Protein AF-A0A4R2LV38-F1 (afdb_monomer)

Solvent-accessible surface area (backbone atoms only — not comparable to full-atom values): 6587 Å² total; per-residue (Å²): 131,89,74,60,58,74,56,52,52,54,50,52,53,52,48,53,52,50,53,55,49,50,52,51,20,54,51,33,30,62,75,59,69,58,49,75,64,54,51,51,48,42,49,43,38,59,76,67,51,49,64,65,59,51,33,67,36,93,92,36,99,39,55,51,72,54,50,53,53,49,52,54,52,49,44,59,65,78,34,59,83,83,60,50,70,85,66,45,68,64,55,50,25,50,48,36,44,76,54,34,59,45,54,84,93,68,76,68,79,82,84,133

Structure (mmCIF, N/CA/C/O backbone):
data_AF-A0A4R2LV38-F1
#
_entry.id   AF-A0A4R2LV38-F1
#
loop_
_atom_site.group_PDB
_atom_site.id
_atom_site.type_symbol
_atom_site.label_atom_id
_atom_site.label_alt_id
_atom_site.label_comp_id
_atom_site.label_asym_id
_atom_site.label_entity_id
_atom_site.label_seq_id
_atom_site.pdbx_PDB_ins_code
_atom_site.Cartn_x
_atom_site.Cartn_y
_atom_site.Cartn_z
_atom_site.occupancy
_atom_site.B_iso_or_equiv
_atom_site.auth_seq_id
_atom_site.auth_comp_id
_atom_site.auth_asym_id
_atom_site.auth_atom_id
_atom_site.pdbx_PDB_model_num
ATOM 1 N N . MET A 1 1 ? -35.881 4.966 -28.195 1.00 53.56 1 MET A N 1
ATOM 2 C CA . MET A 1 1 ? -34.753 4.240 -27.570 1.00 53.56 1 MET A CA 1
ATOM 3 C C . MET A 1 1 ? -35.272 3.578 -26.309 1.00 53.56 1 MET A C 1
ATOM 5 O O . MET A 1 1 ? -35.687 4.289 -25.405 1.00 53.56 1 MET A O 1
ATOM 9 N N . VAL A 1 2 ? -35.344 2.247 -26.270 1.00 55.69 2 VAL A N 1
ATOM 10 C CA . VAL A 1 2 ? -35.791 1.527 -25.068 1.00 55.69 2 VAL A CA 1
ATOM 11 C C . VAL A 1 2 ? -34.587 1.447 -24.136 1.00 55.69 2 VAL A C 1
ATOM 13 O O . VAL A 1 2 ? -33.698 0.621 -24.321 1.00 55.69 2 VAL A O 1
ATOM 16 N N . PHE A 1 3 ? -34.484 2.401 -23.215 1.00 60.78 3 PHE A N 1
ATOM 17 C CA . PHE A 1 3 ? -33.404 2.428 -22.237 1.00 60.78 3 PHE A CA 1
ATOM 18 C C . PHE A 1 3 ? -33.632 1.266 -21.269 1.00 60.78 3 PHE A C 1
ATOM 20 O O . PHE A 1 3 ? -34.647 1.234 -20.569 1.00 60.78 3 PHE A O 1
ATOM 27 N N . ASN A 1 4 ? -32.740 0.275 -21.278 1.00 73.44 4 ASN A N 1
ATOM 28 C CA . ASN A 1 4 ? -32.908 -0.939 -20.488 1.00 73.44 4 ASN A CA 1
ATOM 29 C C . ASN A 1 4 ? -32.683 -0.611 -19.001 1.00 73.44 4 ASN A C 1
ATOM 31 O O . ASN A 1 4 ? -31.560 -0.673 -18.501 1.00 73.44 4 ASN A O 1
ATOM 35 N N . HIS A 1 5 ? -33.755 -0.212 -18.312 1.00 74.94 5 HIS A N 1
ATOM 36 C CA . HIS A 1 5 ? -33.774 0.167 -16.896 1.00 74.94 5 HIS A CA 1
ATOM 37 C C . HIS A 1 5 ? -33.011 -0.803 -15.972 1.00 74.94 5 HIS A C 1
ATOM 39 O O . HIS A 1 5 ? -32.180 -0.319 -15.207 1.00 74.94 5 HIS A O 1
ATOM 45 N N . PRO A 1 6 ? -33.134 -2.142 -16.095 1.00 79.25 6 PRO A N 1
ATOM 46 C CA . PRO A 1 6 ? -32.373 -3.062 -15.242 1.00 79.25 6 PRO A CA 1
ATOM 47 C C . PRO A 1 6 ? -30.850 -3.018 -15.465 1.00 79.25 6 PRO A C 1
ATOM 49 O O . PRO A 1 6 ? -30.081 -3.354 -14.564 1.00 79.25 6 PRO A O 1
ATOM 52 N N . ILE A 1 7 ? -30.381 -2.609 -16.651 1.00 79.81 7 ILE A N 1
ATOM 53 C CA . ILE A 1 7 ? -28.947 -2.384 -16.895 1.00 79.81 7 ILE A CA 1
ATOM 54 C C . ILE A 1 7 ? -28.517 -1.070 -16.243 1.00 79.81 7 ILE A C 1
ATOM 56 O O . ILE A 1 7 ? -27.474 -1.031 -15.593 1.00 79.81 7 ILE A O 1
ATOM 60 N N . LEU A 1 8 ? -29.328 -0.015 -16.373 1.00 81.31 8 LEU A N 1
ATOM 61 C CA . LEU A 1 8 ? -29.054 1.275 -15.744 1.00 81.31 8 LEU A CA 1
ATOM 62 C C . LEU A 1 8 ? -28.968 1.148 -14.218 1.00 81.31 8 LEU A C 1
ATOM 64 O O . LEU A 1 8 ? -28.022 1.659 -13.629 1.00 81.31 8 LEU A O 1
ATOM 68 N N . GLU A 1 9 ? -29.885 0.417 -13.584 1.00 82.81 9 GLU A N 1
ATOM 69 C CA . GLU A 1 9 ? -29.853 0.171 -12.137 1.00 82.81 9 GLU A CA 1
ATOM 70 C C . GLU A 1 9 ? -28.576 -0.561 -11.708 1.00 82.81 9 GLU A C 1
ATOM 72 O O . GLU A 1 9 ? -27.890 -0.104 -10.794 1.00 82.81 9 GLU A O 1
ATOM 77 N N . LYS A 1 10 ? -28.172 -1.617 -12.429 1.00 83.81 10 LYS A N 1
ATOM 78 C CA . LYS A 1 10 ? -26.907 -2.321 -12.156 1.00 83.81 10 LYS A CA 1
ATOM 79 C C . LYS A 1 10 ? -25.680 -1.425 -12.319 1.00 83.81 10 LYS A C 1
ATOM 81 O O . LYS A 1 10 ? -24.732 -1.547 -11.540 1.00 83.81 10 LYS A O 1
ATOM 86 N N . ILE A 1 11 ? -25.672 -0.548 -13.324 1.00 84.06 11 ILE A N 1
ATOM 87 C CA . ILE A 1 11 ? -24.582 0.415 -13.535 1.00 84.06 11 ILE A CA 1
ATOM 88 C C . ILE A 1 11 ? -24.546 1.417 -12.379 1.00 84.06 11 ILE A C 1
ATOM 90 O O . ILE A 1 11 ? -23.483 1.636 -11.804 1.00 84.06 11 ILE A O 1
ATOM 94 N N . VAL A 1 12 ? -25.694 1.977 -11.991 1.00 85.44 12 VAL A N 1
ATOM 95 C CA . VAL A 1 12 ? -25.796 2.950 -10.894 1.00 85.44 12 VAL A CA 1
ATOM 96 C C . VAL A 1 12 ? -25.399 2.323 -9.557 1.00 85.44 12 VAL A C 1
ATOM 98 O O . VAL A 1 12 ? -24.679 2.953 -8.785 1.00 85.44 12 VAL A O 1
ATOM 101 N N . GLU A 1 13 ? -25.803 1.085 -9.274 1.00 85.19 13 GLU A N 1
ATOM 102 C CA . GLU A 1 13 ? -25.385 0.373 -8.063 1.00 85.19 13 GLU A CA 1
ATOM 103 C C . G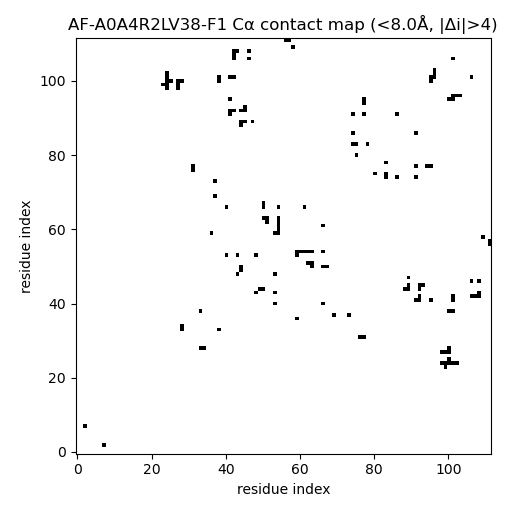LU A 1 13 ? -23.876 0.116 -8.026 1.00 85.19 13 GLU A C 1
ATOM 105 O O . GLU A 1 13 ? -23.238 0.343 -6.993 1.00 85.19 13 GLU A O 1
ATOM 110 N N . ARG A 1 14 ? -23.284 -0.325 -9.145 1.00 81.56 14 ARG A N 1
ATOM 111 C CA . ARG A 1 14 ? -21.826 -0.493 -9.250 1.00 81.56 14 ARG A CA 1
ATOM 112 C C . ARG A 1 14 ? -21.100 0.834 -9.067 1.00 81.56 14 ARG A C 1
ATOM 114 O O . ARG A 1 14 ? -20.125 0.885 -8.323 1.00 81.56 14 ARG A O 1
ATOM 121 N N . PHE A 1 15 ? -21.603 1.899 -9.682 1.00 83.12 15 PHE A N 1
ATOM 122 C CA . PHE A 1 15 ? -21.017 3.228 -9.573 1.00 83.12 15 PHE A CA 1
ATOM 123 C C . PHE A 1 15 ? -21.085 3.757 -8.137 1.00 83.12 15 PHE A C 1
ATOM 125 O O . PHE A 1 15 ? -20.067 4.167 -7.591 1.00 83.12 15 PHE A O 1
ATOM 132 N N . LYS A 1 16 ? -22.242 3.654 -7.468 1.00 83.19 16 LYS A N 1
ATOM 133 C CA . LYS A 1 16 ? -22.386 4.033 -6.052 1.00 83.19 16 LYS A CA 1
ATOM 134 C C . LYS A 1 16 ? -21.410 3.275 -5.156 1.00 83.19 16 LYS A C 1
ATOM 136 O O . LYS A 1 16 ? -20.774 3.887 -4.304 1.00 83.19 16 LYS A O 1
ATOM 141 N N . LYS A 1 17 ? -21.267 1.958 -5.347 1.00 81.56 17 LYS A N 1
ATOM 142 C CA . LYS A 1 17 ? -20.295 1.153 -4.588 1.00 81.56 17 LYS A CA 1
ATOM 143 C C . LYS A 1 17 ? -18.858 1.596 -4.853 1.00 81.56 17 LYS A C 1
ATOM 145 O O . LYS A 1 17 ? -18.097 1.718 -3.902 1.00 81.56 17 LYS A O 1
ATOM 150 N N . SER A 1 18 ? -18.508 1.862 -6.110 1.00 78.06 18 SER A N 1
ATOM 151 C CA . SER A 1 18 ? -17.173 2.328 -6.496 1.00 78.06 18 SER A CA 1
ATOM 152 C C . SER A 1 18 ? -16.846 3.690 -5.879 1.00 78.06 18 SER A C 1
ATOM 154 O O . SER A 1 18 ? -15.819 3.802 -5.220 1.00 78.06 18 SER A O 1
ATOM 156 N N . VAL A 1 19 ? -17.749 4.672 -5.975 1.00 81.56 19 VAL A N 1
ATOM 157 C CA . VAL A 1 19 ? -17.562 6.014 -5.391 1.00 81.56 19 VAL A CA 1
ATOM 158 C C . VAL A 1 19 ? -17.441 5.959 -3.867 1.00 81.56 19 VAL A C 1
ATOM 160 O O . VAL A 1 19 ? -16.574 6.608 -3.293 1.00 81.56 19 VAL A O 1
ATOM 163 N N . LEU A 1 20 ? -18.274 5.161 -3.190 1.00 81.94 20 LEU A N 1
ATOM 164 C CA . LEU A 1 20 ? -18.183 4.999 -1.734 1.00 81.94 20 LEU A CA 1
ATOM 165 C C . LEU A 1 20 ? -16.880 4.319 -1.301 1.00 81.94 20 LEU A C 1
ATOM 167 O O . LEU A 1 20 ? -16.370 4.610 -0.222 1.00 81.94 20 LEU A O 1
ATOM 171 N N . ASN A 1 21 ? -16.365 3.390 -2.105 1.00 77.31 21 ASN A N 1
ATOM 172 C CA . ASN A 1 21 ? -15.094 2.730 -1.826 1.00 77.31 21 ASN A CA 1
ATOM 173 C C . ASN A 1 21 ? -13.917 3.698 -2.030 1.00 77.31 21 ASN A C 1
ATOM 175 O O . ASN A 1 21 ? -13.011 3.726 -1.203 1.00 77.31 21 ASN A O 1
ATOM 179 N N . ASP A 1 22 ? -13.973 4.526 -3.075 1.00 77.06 22 ASP A N 1
ATOM 180 C CA . ASP A 1 22 ? -12.951 5.532 -3.375 1.00 77.06 22 ASP A CA 1
ATOM 181 C C . ASP A 1 22 ? -12.887 6.623 -2.293 1.00 77.06 22 ASP A C 1
ATOM 183 O O . ASP A 1 22 ? -11.818 6.908 -1.760 1.00 77.06 22 ASP A O 1
ATOM 187 N N . ALA A 1 23 ? -14.046 7.120 -1.844 1.00 79.38 23 ALA A N 1
ATOM 188 C CA . ALA A 1 23 ? -14.129 8.081 -0.744 1.00 79.38 23 ALA A CA 1
ATOM 189 C C . ALA A 1 23 ? -13.512 7.537 0.557 1.00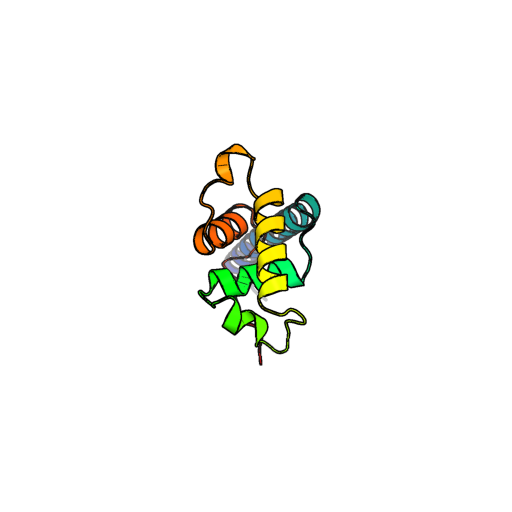 79.38 23 ALA A C 1
ATOM 191 O O . ALA A 1 23 ? -12.688 8.203 1.180 1.00 79.38 23 ALA A O 1
ATOM 192 N N . LYS A 1 24 ? -13.846 6.295 0.934 1.00 77.62 24 LYS A N 1
ATOM 193 C CA . LYS A 1 24 ? -13.288 5.648 2.135 1.00 77.62 24 LYS A CA 1
ATOM 194 C C . LYS A 1 24 ? -11.783 5.428 2.039 1.00 77.62 24 LYS A C 1
ATOM 196 O O . LYS A 1 24 ? -11.080 5.562 3.036 1.00 77.62 24 LYS A O 1
ATOM 201 N N . ARG A 1 25 ? -11.287 5.082 0.850 1.00 77.75 25 ARG A N 1
ATOM 202 C CA . ARG A 1 25 ? -9.850 4.963 0.597 1.00 77.75 25 ARG A CA 1
ATOM 203 C C . ARG A 1 25 ? -9.163 6.310 0.773 1.00 77.75 25 ARG A C 1
ATOM 205 O O . ARG A 1 25 ? -8.137 6.382 1.439 1.00 77.75 25 ARG A O 1
ATOM 212 N N . GLN A 1 26 ? -9.741 7.373 0.228 1.00 74.62 26 GLN A N 1
ATOM 213 C CA . GLN A 1 26 ? -9.179 8.711 0.352 1.00 74.62 26 GLN A CA 1
ATOM 214 C C . GLN A 1 26 ? -9.171 9.195 1.808 1.00 74.62 26 GLN A C 1
ATOM 216 O O . GLN A 1 26 ? -8.177 9.766 2.251 1.00 74.62 26 GLN A O 1
ATOM 221 N N . GLU A 1 27 ? -10.207 8.878 2.590 1.00 79.12 27 GLU A N 1
ATOM 222 C CA . GLU A 1 27 ? -10.205 9.098 4.042 1.00 79.12 27 GLU A CA 1
ATOM 223 C C . GLU A 1 27 ? -9.082 8.323 4.748 1.00 79.12 27 GLU A C 1
ATOM 225 O O . GLU A 1 27 ? -8.394 8.889 5.595 1.00 79.12 27 GLU A O 1
ATOM 230 N N . ALA A 1 28 ? -8.850 7.057 4.387 1.00 77.69 28 ALA A N 1
ATOM 231 C CA . ALA A 1 28 ? -7.775 6.255 4.970 1.00 77.69 28 ALA A CA 1
ATOM 232 C C . ALA A 1 28 ? -6.381 6.806 4.621 1.00 77.69 28 ALA A C 1
ATOM 234 O O . ALA A 1 28 ? -5.531 6.923 5.502 1.00 77.69 28 ALA A O 1
ATOM 235 N N . ILE A 1 29 ? -6.155 7.201 3.364 1.00 78.31 29 ILE A N 1
ATOM 236 C CA . ILE A 1 29 ? -4.889 7.802 2.913 1.00 78.31 29 ILE A CA 1
ATOM 237 C C . ILE A 1 29 ? -4.581 9.069 3.719 1.00 78.31 29 ILE A C 1
ATOM 239 O O . ILE A 1 29 ? -3.463 9.228 4.206 1.00 78.31 29 ILE A O 1
ATOM 243 N N . ILE A 1 30 ? -5.581 9.933 3.922 1.00 78.31 30 ILE A N 1
ATOM 244 C CA . ILE A 1 30 ? -5.434 11.164 4.709 1.00 78.31 30 ILE A CA 1
ATOM 245 C C . ILE A 1 30 ? -5.225 10.841 6.194 1.00 78.31 30 ILE A C 1
ATOM 247 O O . ILE A 1 30 ? -4.351 11.418 6.835 1.00 78.31 30 ILE A O 1
ATOM 251 N N . SER A 1 31 ? -6.001 9.909 6.752 1.00 81.62 31 SER A N 1
ATOM 252 C CA . SER A 1 31 ? -5.951 9.581 8.182 1.00 81.62 31 SER A CA 1
ATOM 253 C C . SER A 1 31 ? -4.623 8.960 8.612 1.00 81.62 31 SER A C 1
ATOM 255 O O . SER A 1 31 ? -4.232 9.124 9.768 1.00 81.62 31 SER A O 1
ATOM 257 N N . TYR A 1 32 ? -3.961 8.222 7.721 1.00 82.00 32 TYR A N 1
ATOM 258 C CA . TYR A 1 32 ? -2.681 7.566 7.995 1.00 82.00 32 TYR A CA 1
ATOM 259 C C . TYR A 1 32 ? -1.481 8.288 7.369 1.00 82.00 32 TYR A C 1
ATOM 261 O O . TYR A 1 32 ? -0.358 7.802 7.512 1.00 82.00 32 TYR A O 1
ATOM 269 N N . ASP A 1 33 ? -1.705 9.442 6.726 1.00 84.62 33 ASP A N 1
ATOM 270 C CA . ASP A 1 33 ? -0.669 10.247 6.067 1.00 84.62 33 ASP A CA 1
ATOM 271 C C . ASP A 1 33 ? 0.167 9.390 5.095 1.00 84.62 33 ASP A C 1
ATOM 273 O O . ASP A 1 33 ? 1.389 9.318 5.185 1.00 84.62 33 ASP A O 1
ATOM 277 N N . ILE A 1 34 ? -0.515 8.636 4.228 1.00 85.44 34 ILE A N 1
ATOM 278 C CA . ILE A 1 34 ? 0.123 7.711 3.281 1.00 85.44 34 ILE A CA 1
ATOM 279 C C . ILE A 1 34 ? 0.520 8.478 2.023 1.00 85.44 34 ILE A C 1
ATOM 281 O O . ILE A 1 34 ? -0.337 9.048 1.347 1.00 85.44 34 ILE A O 1
ATOM 285 N N . ASP A 1 35 ? 1.812 8.469 1.692 1.00 87.50 35 ASP A N 1
ATOM 286 C CA . ASP A 1 35 ? 2.304 9.054 0.446 1.00 87.50 35 ASP A CA 1
ATOM 287 C C . ASP A 1 35 ? 2.197 8.074 -0.744 1.00 87.50 35 ASP A C 1
ATOM 289 O O . ASP A 1 35 ? 1.974 6.871 -0.587 1.00 87.50 35 ASP A O 1
ATOM 293 N N . GLU A 1 36 ? 2.349 8.589 -1.966 1.00 83.12 36 GLU A N 1
ATOM 294 C CA . GLU A 1 36 ? 2.261 7.796 -3.203 1.00 83.12 36 GLU A CA 1
ATOM 295 C C . GLU A 1 36 ? 3.262 6.625 -3.233 1.00 83.12 36 GLU A C 1
ATOM 297 O O . GLU A 1 36 ? 2.951 5.535 -3.719 1.00 83.12 36 GLU A O 1
ATOM 302 N N . TYR A 1 37 ? 4.457 6.812 -2.673 1.00 86.00 37 TYR A N 1
ATOM 303 C CA . TYR A 1 37 ? 5.495 5.787 -2.627 1.00 86.00 37 TYR A CA 1
ATOM 304 C C . TYR A 1 37 ? 5.230 4.739 -1.548 1.00 86.00 37 TYR A C 1
ATOM 306 O O . TYR A 1 37 ? 5.595 3.578 -1.734 1.00 86.00 37 TYR A O 1
ATOM 314 N N . ASP A 1 38 ? 4.597 5.115 -0.440 1.00 87.00 38 ASP A N 1
ATOM 315 C CA . ASP A 1 38 ? 4.144 4.178 0.584 1.00 87.00 38 ASP A CA 1
ATOM 316 C C . ASP A 1 38 ? 3.033 3.282 0.041 1.00 87.00 38 ASP A C 1
ATOM 318 O O . ASP A 1 38 ? 3.087 2.062 0.214 1.00 87.00 38 ASP A O 1
ATOM 322 N N . GLU A 1 39 ? 2.073 3.855 -0.687 1.00 85.50 39 GLU A N 1
ATOM 323 C CA . GLU A 1 39 ? 1.059 3.070 -1.388 1.00 85.50 39 GLU A CA 1
ATOM 324 C C . GLU A 1 39 ? 1.707 2.127 -2.409 1.00 85.50 39 GLU A C 1
ATOM 326 O O . GLU A 1 39 ? 1.421 0.927 -2.411 1.00 85.50 39 GLU A O 1
ATOM 331 N N . ARG A 1 40 ? 2.621 2.637 -3.243 1.00 85.56 40 ARG A N 1
ATOM 332 C CA . ARG A 1 40 ? 3.357 1.842 -4.236 1.00 85.56 40 ARG A CA 1
ATOM 333 C C . ARG A 1 40 ? 4.131 0.699 -3.584 1.00 85.56 40 ARG A C 1
ATOM 335 O O . ARG A 1 40 ? 4.071 -0.436 -4.060 1.00 85.56 40 ARG A O 1
ATOM 342 N N . PHE A 1 41 ? 4.820 0.974 -2.479 1.00 87.19 41 PHE A N 1
ATOM 343 C CA . PHE A 1 41 ? 5.542 -0.029 -1.704 1.00 87.19 41 PHE A CA 1
ATOM 344 C C . PHE A 1 41 ? 4.592 -1.104 -1.175 1.00 87.19 41 PHE A C 1
ATOM 346 O O . PHE A 1 41 ? 4.826 -2.287 -1.417 1.00 87.19 41 PHE A O 1
ATOM 353 N N . LEU A 1 42 ? 3.498 -0.712 -0.514 1.00 87.81 42 LEU A N 1
ATOM 354 C CA . LEU A 1 42 ? 2.491 -1.634 0.017 1.00 87.81 42 LEU A CA 1
ATOM 355 C C . LEU A 1 42 ? 1.846 -2.476 -1.092 1.00 87.81 42 LEU A C 1
ATOM 357 O O . LEU A 1 42 ? 1.593 -3.663 -0.883 1.00 87.81 42 LEU A O 1
ATOM 361 N N . ARG A 1 43 ? 1.625 -1.896 -2.276 1.00 87.06 43 ARG A N 1
ATOM 362 C CA . ARG A 1 43 ? 1.068 -2.585 -3.445 1.00 87.06 43 ARG A CA 1
ATOM 363 C C . ARG A 1 43 ? 1.980 -3.716 -3.915 1.00 87.06 43 ARG A C 1
ATOM 365 O O . ARG A 1 43 ? 1.541 -4.859 -4.007 1.00 87.06 43 ARG A O 1
ATOM 372 N N . HIS A 1 44 ? 3.259 -3.428 -4.143 1.00 85.94 44 HIS A N 1
ATOM 373 C CA . HIS A 1 44 ? 4.227 -4.448 -4.560 1.00 85.94 44 HIS A CA 1
ATOM 374 C C . HIS A 1 44 ? 4.494 -5.473 -3.453 1.00 85.94 44 HIS A C 1
ATOM 376 O O . HIS A 1 44 ? 4.667 -6.661 -3.729 1.00 85.94 44 HIS A O 1
ATOM 382 N N . LEU A 1 45 ? 4.449 -5.043 -2.190 1.00 87.00 45 LEU A N 1
ATOM 383 C CA . LEU A 1 45 ? 4.535 -5.937 -1.039 1.00 87.00 45 LEU A CA 1
ATOM 384 C C . LEU A 1 45 ? 3.359 -6.926 -1.004 1.00 87.00 45 LEU A C 1
ATOM 386 O O . LEU A 1 45 ? 3.564 -8.10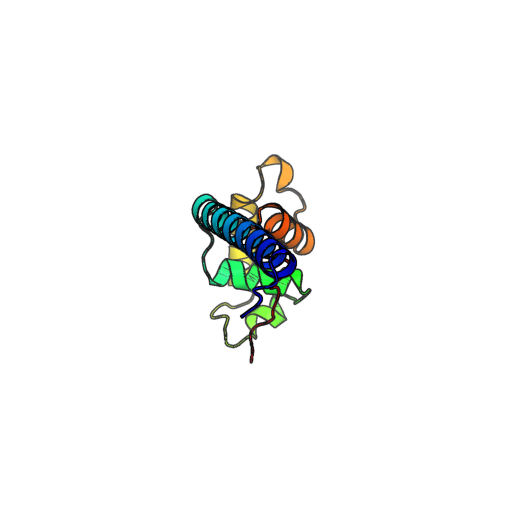8 -0.732 1.00 87.00 45 LEU A O 1
ATOM 390 N N . ALA A 1 46 ? 2.143 -6.467 -1.321 1.00 85.56 46 ALA A N 1
ATOM 391 C CA . ALA A 1 46 ? 0.948 -7.307 -1.422 1.00 85.56 46 ALA A CA 1
ATOM 392 C C . ALA A 1 46 ? 1.012 -8.289 -2.605 1.00 85.56 46 ALA A C 1
ATOM 394 O O . ALA A 1 46 ? 0.510 -9.405 -2.494 1.00 85.56 46 ALA A O 1
ATOM 395 N N . LEU A 1 47 ? 1.678 -7.907 -3.699 1.00 84.56 47 LEU A N 1
ATOM 396 C CA . LEU A 1 47 ? 1.950 -8.776 -4.852 1.00 84.56 47 LEU A CA 1
ATOM 397 C C . LEU A 1 47 ? 3.056 -9.817 -4.587 1.00 84.56 47 LEU A C 1
ATOM 399 O O . LEU A 1 47 ? 3.296 -10.682 -5.425 1.00 84.56 47 LEU A O 1
ATOM 403 N N . GLY A 1 48 ? 3.725 -9.760 -3.430 1.00 85.62 48 GLY A N 1
ATOM 404 C CA . GLY A 1 48 ? 4.764 -10.715 -3.033 1.00 85.62 48 GLY A CA 1
ATOM 405 C C . GLY A 1 48 ? 6.182 -10.343 -3.470 1.00 85.62 48 GLY A C 1
ATOM 406 O O . GLY A 1 48 ? 7.078 -11.185 -3.399 1.00 85.62 48 GLY A O 1
ATOM 407 N N . TYR A 1 49 ? 6.416 -9.099 -3.898 1.00 86.69 49 TYR A N 1
ATOM 408 C CA . TYR A 1 49 ? 7.752 -8.636 -4.270 1.00 86.69 49 TYR A CA 1
ATOM 409 C C . TYR A 1 49 ? 8.635 -8.492 -3.028 1.00 86.69 49 TYR A C 1
ATOM 411 O O . TYR A 1 49 ? 8.194 -8.052 -1.961 1.00 86.69 49 TYR A O 1
ATOM 419 N N . THR A 1 50 ? 9.919 -8.821 -3.170 1.00 87.00 50 THR A N 1
ATOM 420 C CA . THR A 1 50 ? 10.896 -8.570 -2.108 1.00 87.00 50 THR A CA 1
ATOM 421 C C . THR A 1 50 ? 11.301 -7.098 -2.091 1.00 87.00 50 THR A C 1
ATOM 423 O O . THR A 1 50 ? 11.230 -6.398 -3.100 1.00 87.00 50 THR A O 1
ATOM 426 N N . LYS A 1 51 ? 11.800 -6.617 -0.948 1.00 86.00 51 LYS A N 1
ATOM 427 C CA . LYS A 1 51 ? 12.320 -5.244 -0.818 1.00 86.00 51 LYS A CA 1
ATOM 428 C C . LYS A 1 51 ? 13.426 -4.935 -1.836 1.00 86.00 51 LYS A C 1
ATOM 430 O O . LYS A 1 51 ? 13.535 -3.802 -2.287 1.00 86.00 51 LYS A O 1
ATOM 435 N N . GLU A 1 52 ? 14.223 -5.936 -2.205 1.00 87.06 52 GLU A N 1
ATOM 436 C CA . GLU A 1 52 ? 15.270 -5.813 -3.225 1.00 87.06 52 GLU A CA 1
ATOM 437 C C . GLU A 1 52 ? 14.679 -5.641 -4.625 1.00 87.06 52 GLU A C 1
ATOM 439 O O . GLU A 1 52 ? 15.129 -4.781 -5.376 1.00 87.06 52 GLU A O 1
ATOM 444 N N . MET A 1 53 ? 13.632 -6.404 -4.959 1.00 86.00 53 MET A N 1
ATOM 445 C CA . MET A 1 53 ? 12.919 -6.249 -6.229 1.00 86.00 53 MET A CA 1
ATOM 446 C C . MET A 1 53 ? 12.252 -4.877 -6.318 1.00 86.00 53 MET A C 1
ATOM 448 O O . MET A 1 53 ? 12.379 -4.215 -7.340 1.00 86.00 53 MET A O 1
ATOM 452 N N . ILE A 1 54 ? 11.612 -4.419 -5.236 1.00 85.12 54 ILE A N 1
ATOM 453 C CA . ILE A 1 54 ? 10.948 -3.108 -5.191 1.00 85.12 54 ILE A CA 1
ATOM 454 C C . ILE A 1 54 ? 11.962 -1.968 -5.335 1.00 85.12 54 ILE A C 1
ATOM 456 O O . ILE A 1 54 ? 11.711 -1.019 -6.070 1.00 85.12 54 ILE A O 1
ATOM 460 N N . ALA A 1 55 ? 13.124 -2.065 -4.680 1.00 86.06 55 ALA A N 1
ATOM 461 C CA . ALA A 1 55 ? 14.195 -1.074 -4.807 1.00 86.06 55 ALA A CA 1
ATOM 462 C C . ALA A 1 55 ? 14.794 -1.002 -6.225 1.00 86.06 55 ALA A C 1
ATOM 464 O O . ALA A 1 55 ? 15.385 0.014 -6.580 1.00 86.06 55 ALA A O 1
ATOM 465 N N . ASN A 1 56 ? 14.652 -2.066 -7.022 1.00 84.25 56 ASN A N 1
ATOM 466 C CA . ASN A 1 56 ? 15.108 -2.116 -8.412 1.00 84.25 56 ASN A CA 1
ATOM 467 C C . ASN A 1 56 ? 14.057 -1.624 -9.426 1.00 84.25 56 ASN A C 1
ATOM 469 O O . ASN A 1 56 ? 14.367 -1.543 -10.615 1.00 84.25 56 ASN A O 1
ATOM 473 N N . LEU A 1 57 ? 12.835 -1.284 -9.001 1.00 82.25 57 LEU A N 1
ATOM 474 C CA . LEU A 1 57 ? 11.817 -0.718 -9.891 1.00 82.25 57 LEU A CA 1
ATOM 475 C C . LEU A 1 57 ? 12.178 0.727 -10.255 1.00 82.25 57 LEU A C 1
ATOM 477 O O . LEU A 1 57 ? 12.485 1.532 -9.375 1.00 82.25 57 LEU A O 1
ATOM 481 N N . LYS A 1 58 ? 12.062 1.102 -11.537 1.00 70.81 58 LYS A N 1
ATOM 482 C CA . LYS A 1 58 ? 12.327 2.482 -12.000 1.00 70.81 58 LYS A CA 1
ATOM 483 C C . LYS A 1 58 ? 11.480 3.537 -11.286 1.00 70.81 58 LYS A C 1
ATOM 485 O O . LYS A 1 58 ? 11.913 4.677 -11.142 1.00 70.81 58 LYS A O 1
ATOM 490 N N . GLY A 1 59 ? 10.285 3.159 -10.837 1.00 70.12 59 GLY A N 1
ATOM 491 C CA . GLY A 1 59 ? 9.382 4.023 -10.082 1.00 70.12 59 GLY A CA 1
ATOM 492 C C . GLY A 1 59 ? 9.774 4.238 -8.614 1.00 70.12 59 GLY A C 1
ATOM 493 O O . GLY A 1 59 ? 9.115 5.020 -7.926 1.00 70.12 59 GLY A O 1
ATOM 494 N N . MET A 1 60 ? 10.811 3.563 -8.107 1.00 80.94 60 MET A N 1
ATOM 495 C CA . MET A 1 60 ? 11.190 3.617 -6.696 1.00 80.94 60 MET A CA 1
ATOM 496 C C . MET A 1 60 ? 12.543 4.325 -6.502 1.00 80.94 60 MET A C 1
ATOM 498 O O . MET A 1 60 ? 13.595 3.720 -6.693 1.00 80.94 60 MET A O 1
ATOM 502 N N . PRO A 1 61 ? 12.573 5.588 -6.038 1.00 82.88 61 PRO A N 1
ATOM 503 C CA . PRO A 1 61 ? 13.818 6.313 -5.768 1.00 82.88 61 PRO A CA 1
ATOM 504 C C . PRO A 1 61 ? 14.433 5.935 -4.404 1.00 82.88 61 PRO A C 1
ATOM 506 O O . PRO A 1 61 ? 15.034 6.770 -3.726 1.00 82.88 61 PRO A O 1
ATOM 509 N N . PHE A 1 62 ? 14.258 4.690 -3.949 1.00 84.31 62 PHE A N 1
ATOM 510 C CA . PHE A 1 62 ? 14.665 4.250 -2.615 1.00 84.31 62 PHE A CA 1
ATOM 511 C C . PHE A 1 62 ? 15.478 2.963 -2.676 1.00 84.31 62 PHE A C 1
ATOM 513 O O . PHE A 1 62 ? 15.038 1.954 -3.213 1.00 84.31 62 PHE A O 1
ATOM 520 N N . GLY A 1 63 ? 16.644 2.978 -2.029 1.00 88.38 63 GLY A N 1
ATOM 521 C CA . GLY A 1 63 ? 17.391 1.755 -1.758 1.00 88.38 63 GLY A CA 1
ATOM 522 C C . GLY A 1 63 ? 16.736 0.911 -0.660 1.00 88.38 63 GLY A C 1
ATOM 523 O O . GLY A 1 63 ? 15.931 1.402 0.136 1.00 88.38 63 GLY A O 1
ATOM 524 N N . VAL A 1 64 ? 17.160 -0.350 -0.555 1.00 87.50 64 VAL A N 1
ATOM 525 C CA . VAL A 1 64 ? 16.617 -1.344 0.392 1.00 87.50 64 VAL A CA 1
ATOM 526 C C . VAL A 1 64 ? 16.542 -0.812 1.830 1.00 87.50 64 VAL A C 1
ATOM 528 O O . VAL A 1 64 ? 15.494 -0.901 2.458 1.00 87.50 64 VAL A O 1
ATOM 531 N N . LYS A 1 65 ? 17.599 -0.159 2.334 1.00 87.44 65 LYS A N 1
ATOM 532 C CA . LYS A 1 65 ? 17.620 0.418 3.696 1.00 87.44 65 LYS A CA 1
ATOM 533 C C . LYS A 1 65 ? 16.547 1.490 3.927 1.00 87.44 65 LYS A C 1
ATOM 535 O O . LYS A 1 65 ? 15.995 1.586 5.021 1.00 87.44 65 LYS A O 1
ATOM 540 N N . SER A 1 66 ? 16.251 2.300 2.912 1.00 88.19 66 SER A N 1
ATOM 541 C CA . SER A 1 66 ? 15.207 3.326 2.997 1.00 88.19 66 SER A CA 1
ATOM 542 C C . SER A 1 66 ? 13.815 2.696 3.013 1.00 88.19 66 SER A C 1
ATOM 544 O O . SER A 1 66 ? 12.960 3.147 3.776 1.00 88.19 66 SER A O 1
ATOM 546 N N . LEU A 1 67 ? 13.610 1.618 2.247 1.00 86.88 67 LEU A N 1
ATOM 547 C CA . LEU A 1 67 ? 12.375 0.829 2.291 1.00 86.88 67 LEU A CA 1
ATOM 548 C C . LEU A 1 67 ? 12.164 0.186 3.665 1.00 86.88 67 LEU A C 1
ATOM 550 O O . LEU A 1 67 ? 11.047 0.183 4.166 1.00 86.88 67 LEU A O 1
ATOM 554 N N . GLU A 1 68 ? 13.220 -0.299 4.322 1.00 88.00 68 GLU A N 1
ATOM 555 C CA . GLU A 1 68 ? 13.103 -0.842 5.685 1.00 88.00 68 GLU A CA 1
ATOM 556 C C . GLU A 1 68 ? 12.695 0.214 6.711 1.00 88.00 68 GLU A C 1
ATOM 558 O O . GLU A 1 68 ? 11.877 -0.051 7.595 1.00 88.00 68 GLU A O 1
ATOM 563 N N . LYS A 1 69 ? 13.236 1.429 6.590 1.00 89.31 69 LYS A N 1
ATOM 564 C CA . LYS A 1 69 ? 12.837 2.540 7.454 1.00 89.31 69 LYS A CA 1
ATOM 565 C C . LYS A 1 69 ? 11.371 2.919 7.227 1.00 89.31 69 LYS A C 1
ATOM 567 O O . LYS A 1 69 ? 10.643 3.061 8.205 1.00 89.31 69 LYS A O 1
ATOM 572 N N . ARG A 1 70 ? 10.933 3.023 5.967 1.00 88.38 70 ARG A N 1
ATOM 573 C CA . ARG A 1 70 ? 9.527 3.290 5.607 1.00 88.38 70 ARG A CA 1
ATOM 574 C C . ARG A 1 70 ? 8.593 2.185 6.088 1.00 88.38 70 ARG A C 1
ATOM 576 O O . ARG A 1 70 ? 7.564 2.482 6.675 1.00 88.38 70 ARG A O 1
ATOM 583 N N . GLN A 1 71 ? 8.982 0.919 5.939 1.00 87.25 71 GLN A N 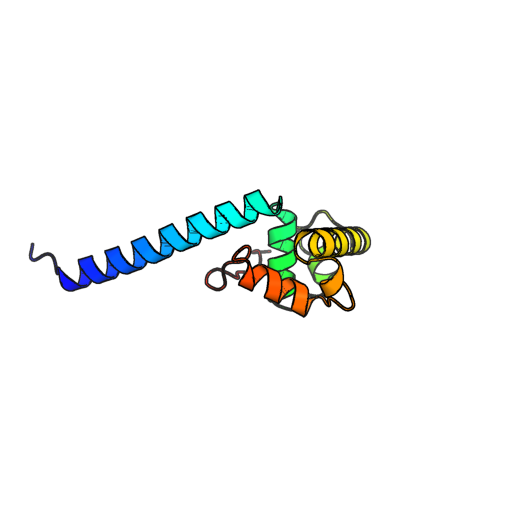1
ATOM 584 C CA . GLN A 1 71 ? 8.218 -0.214 6.460 1.00 87.25 71 GLN A CA 1
ATOM 585 C C . GLN A 1 71 ? 7.981 -0.072 7.972 1.00 87.25 71 GLN A C 1
ATOM 587 O O . GLN A 1 71 ? 6.854 -0.236 8.425 1.00 87.25 71 GLN A O 1
ATOM 592 N N . ASN A 1 72 ? 9.014 0.259 8.752 1.00 88.31 72 ASN A N 1
ATOM 593 C CA . ASN A 1 72 ? 8.871 0.462 10.197 1.00 88.31 72 ASN A CA 1
ATOM 594 C C . ASN A 1 72 ? 7.989 1.667 10.547 1.00 88.31 72 ASN A C 1
ATOM 596 O O . ASN A 1 72 ? 7.206 1.593 11.493 1.00 88.31 72 ASN A O 1
ATOM 600 N N . ASP A 1 73 ? 8.095 2.754 9.786 1.00 88.94 73 ASP A N 1
ATOM 601 C CA . ASP A 1 73 ? 7.254 3.937 9.970 1.00 88.94 73 ASP A CA 1
ATOM 602 C C . ASP A 1 73 ? 5.775 3.615 9.691 1.00 88.94 73 ASP A C 1
ATOM 604 O O . ASP A 1 73 ? 4.914 3.870 10.533 1.00 88.94 73 ASP A O 1
ATOM 608 N N . LEU A 1 74 ? 5.493 2.914 8.586 1.00 87.81 74 LEU A N 1
ATOM 609 C CA . LEU A 1 74 ? 4.161 2.413 8.239 1.00 87.81 74 LEU A CA 1
ATOM 610 C C . LEU A 1 74 ? 3.617 1.442 9.291 1.00 87.81 74 LEU A C 1
ATOM 612 O O . LEU A 1 74 ? 2.451 1.540 9.663 1.00 87.81 74 LEU A O 1
ATOM 616 N N . VAL A 1 75 ? 4.445 0.545 9.835 1.00 88.38 75 VAL A N 1
ATOM 617 C CA . VAL A 1 75 ? 4.045 -0.312 10.967 1.00 88.38 75 VAL A CA 1
ATOM 618 C C . VAL A 1 75 ? 3.668 0.540 12.182 1.00 88.38 75 VAL A C 1
ATOM 620 O O . VAL A 1 75 ? 2.675 0.257 12.850 1.00 88.38 75 VAL A O 1
ATOM 623 N N . GLY A 1 76 ? 4.417 1.610 12.451 1.00 85.69 76 GLY A N 1
ATOM 624 C CA . GLY A 1 76 ? 4.109 2.570 13.507 1.00 85.69 76 GLY A CA 1
ATOM 625 C C . GLY A 1 76 ? 2.762 3.273 13.315 1.00 85.69 76 GLY A C 1
ATOM 626 O O . GLY A 1 76 ? 2.025 3.439 14.288 1.00 85.69 76 GLY A O 1
ATOM 627 N N . ARG A 1 77 ? 2.422 3.652 12.080 1.00 85.69 77 ARG A N 1
ATOM 628 C CA . ARG A 1 77 ? 1.174 4.365 11.750 1.00 85.69 77 ARG A CA 1
ATOM 629 C C . ARG A 1 77 ? -0.049 3.445 11.694 1.00 85.69 77 ARG A C 1
ATOM 631 O O . ARG A 1 77 ? -1.112 3.816 12.179 1.00 85.69 77 ARG A O 1
ATOM 638 N N . LEU A 1 78 ? 0.099 2.250 11.122 1.00 84.38 78 LEU A N 1
ATOM 639 C CA . LEU A 1 78 ? -1.015 1.345 10.796 1.00 84.38 78 LEU A CA 1
ATOM 640 C C . LEU A 1 78 ? -1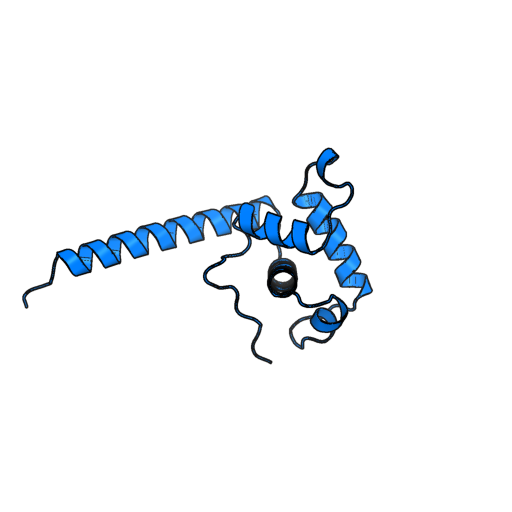.389 0.381 11.933 1.00 84.38 78 LEU A C 1
ATOM 642 O O . LEU A 1 78 ? -2.488 -0.185 11.927 1.00 84.38 78 LEU A O 1
ATOM 646 N N . PHE A 1 79 ? -0.491 0.179 12.903 1.00 84.94 79 PHE A N 1
ATOM 647 C CA . PHE A 1 79 ? -0.692 -0.739 14.025 1.00 84.94 79 PHE A CA 1
ATOM 648 C C . PHE A 1 79 ? -0.589 -0.028 15.376 1.00 84.94 79 PHE A C 1
ATOM 650 O O . PHE A 1 79 ? 0.324 0.769 15.633 1.00 84.94 79 PHE A O 1
ATOM 657 N N . SER A 1 80 ? -1.498 -0.390 16.282 1.00 81.50 80 SER A N 1
ATOM 658 C CA . SER A 1 80 ? -1.425 -0.010 17.693 1.00 81.50 80 SER A CA 1
ATOM 659 C C . SER A 1 80 ? -0.168 -0.602 18.347 1.00 81.50 80 SER A C 1
ATOM 661 O O . SER A 1 80 ? 0.291 -1.658 17.918 1.00 81.50 80 SER A O 1
ATOM 663 N N . PRO A 1 81 ? 0.407 0.035 19.385 1.00 77.56 81 PRO A N 1
ATOM 664 C CA . PRO A 1 81 ? 1.685 -0.375 19.982 1.00 77.56 81 PRO A CA 1
ATOM 665 C C . PRO A 1 81 ? 1.747 -1.848 20.415 1.00 77.56 81 PRO A C 1
ATOM 667 O O . PRO A 1 81 ? 2.802 -2.460 20.282 1.00 77.56 81 PRO A O 1
ATOM 670 N N . ASP A 1 82 ? 0.621 -2.422 20.841 1.00 77.31 82 ASP A N 1
ATOM 671 C CA . ASP A 1 82 ? 0.496 -3.837 21.217 1.00 77.31 82 ASP A CA 1
ATOM 672 C C . ASP A 1 82 ? 0.571 -4.790 20.004 1.00 77.31 82 ASP A C 1
ATOM 674 O O . ASP A 1 82 ? 1.103 -5.894 20.078 1.00 77.31 82 ASP A O 1
ATOM 678 N N . GLU A 1 83 ? 0.106 -4.340 18.834 1.00 77.06 83 GLU A N 1
ATOM 679 C CA . GLU A 1 83 ? 0.064 -5.136 17.603 1.00 77.06 83 GLU A CA 1
ATOM 680 C C . GLU A 1 83 ? 1.368 -5.081 16.793 1.00 77.06 83 GLU A C 1
ATOM 682 O O . GLU A 1 83 ? 1.550 -5.893 15.880 1.00 77.06 83 GLU A O 1
ATOM 687 N N . ARG A 1 84 ? 2.275 -4.146 17.121 1.00 78.06 84 ARG A N 1
ATOM 688 C CA . 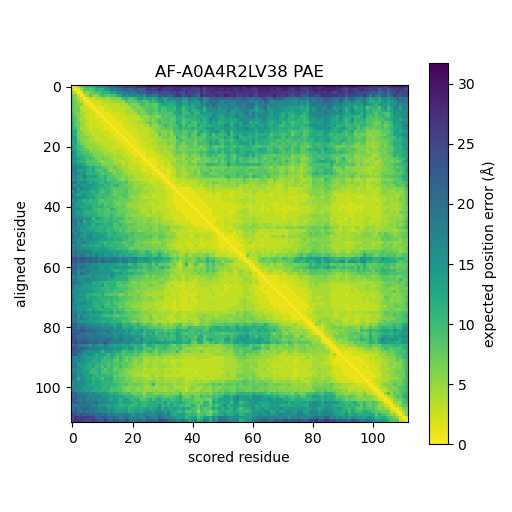ARG A 1 84 ? 3.539 -3.901 16.396 1.00 78.06 84 ARG A CA 1
ATOM 689 C C . ARG A 1 84 ? 4.553 -5.037 16.537 1.00 78.06 84 ARG A C 1
ATOM 691 O O . ARG A 1 84 ? 5.472 -5.139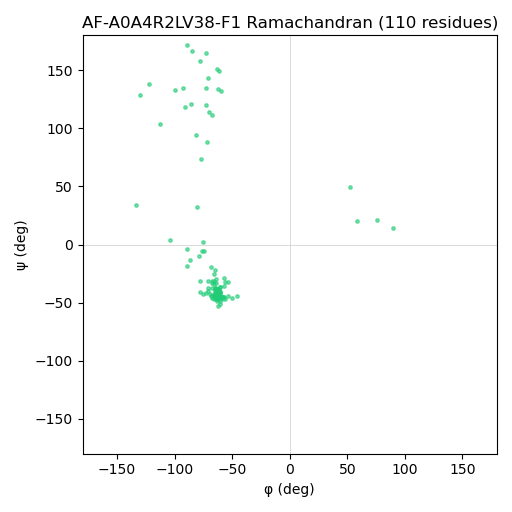 15.724 1.00 78.06 84 ARG A O 1
ATOM 698 N N . VAL A 1 85 ? 4.408 -5.898 17.543 1.00 73.19 85 VAL A N 1
ATOM 699 C CA . VAL A 1 85 ? 5.335 -7.011 17.774 1.00 73.19 85 VAL A CA 1
ATOM 700 C C . VAL A 1 85 ? 5.124 -8.089 16.706 1.00 73.19 85 VAL A C 1
ATOM 702 O O . VAL A 1 85 ? 4.040 -8.650 16.563 1.00 73.19 85 VAL A O 1
ATOM 705 N N . GLY A 1 86 ? 6.177 -8.380 15.935 1.00 72.31 86 GLY A N 1
ATOM 706 C CA . GLY A 1 86 ? 6.168 -9.452 14.935 1.00 72.31 86 GLY A CA 1
ATOM 707 C C . GLY A 1 86 ? 5.400 -9.138 13.645 1.00 72.31 86 GLY A C 1
ATOM 708 O O . GLY A 1 86 ? 5.002 -10.064 12.938 1.00 72.31 86 GLY A O 1
ATOM 709 N N . VAL A 1 87 ? 5.169 -7.861 13.312 1.00 80.44 87 VAL A N 1
ATOM 710 C CA . VAL A 1 87 ? 4.563 -7.497 12.021 1.00 80.44 87 VAL A CA 1
ATOM 711 C C . VAL A 1 87 ? 5.535 -7.817 10.884 1.00 80.44 87 VAL A C 1
ATOM 713 O O . VAL A 1 87 ? 6.579 -7.187 10.732 1.00 80.44 87 VAL A O 1
ATOM 716 N N . ASN A 1 88 ? 5.183 -8.815 10.076 1.00 81.31 88 ASN A N 1
ATOM 717 C CA . ASN A 1 88 ? 5.910 -9.163 8.860 1.00 81.31 88 ASN A CA 1
ATOM 718 C C . ASN A 1 88 ? 5.369 -8.383 7.643 1.00 81.31 88 ASN A C 1
ATOM 720 O O . ASN A 1 88 ? 4.343 -7.704 7.717 1.00 81.31 88 ASN A O 1
ATOM 724 N N . ALA A 1 89 ? 6.069 -8.489 6.510 1.00 80.69 89 ALA A N 1
ATOM 725 C CA . ALA A 1 89 ? 5.682 -7.853 5.249 1.00 80.69 89 ALA A CA 1
ATOM 726 C C . ALA A 1 89 ? 4.240 -8.192 4.829 1.00 80.69 89 ALA A C 1
ATOM 728 O O . ALA A 1 89 ? 3.463 -7.313 4.470 1.00 80.69 89 ALA A O 1
ATOM 729 N N . THR A 1 90 ? 3.865 -9.465 4.941 1.00 82.62 90 THR A N 1
ATOM 730 C CA . THR A 1 90 ? 2.537 -9.961 4.573 1.00 82.62 90 THR A CA 1
ATOM 731 C C . THR A 1 90 ? 1.442 -9.372 5.460 1.00 82.62 90 THR A C 1
ATOM 733 O O . THR A 1 90 ? 0.408 -8.950 4.959 1.00 82.62 90 THR A O 1
ATOM 736 N N . ARG A 1 91 ? 1.669 -9.277 6.773 1.00 86.25 91 ARG A N 1
ATOM 737 C CA . ARG A 1 91 ? 0.726 -8.712 7.745 1.00 86.25 91 ARG A CA 1
ATOM 738 C C . ARG A 1 91 ? 0.555 -7.213 7.534 1.00 86.25 91 ARG A C 1
ATOM 740 O O . ARG A 1 91 ? -0.564 -6.726 7.638 1.00 86.25 91 ARG A O 1
ATOM 747 N N . LEU A 1 92 ? 1.630 -6.501 7.193 1.00 87.19 92 LEU A N 1
ATOM 748 C CA . LEU A 1 92 ? 1.560 -5.092 6.806 1.00 87.19 92 LEU A CA 1
ATOM 749 C C . LEU A 1 92 ? 0.708 -4.903 5.539 1.00 87.19 92 LEU A C 1
ATOM 751 O O . LEU A 1 92 ? -0.184 -4.059 5.528 1.00 87.19 92 LEU A O 1
ATOM 755 N N . ALA A 1 93 ? 0.935 -5.721 4.508 1.00 85.69 93 ALA A N 1
ATOM 756 C CA . ALA A 1 93 ? 0.156 -5.685 3.270 1.00 85.69 93 ALA A CA 1
ATOM 757 C C . ALA A 1 93 ? -1.330 -6.018 3.498 1.00 85.69 93 ALA A C 1
ATOM 759 O O . ALA A 1 93 ? -2.205 -5.306 3.007 1.00 85.69 93 ALA A O 1
ATOM 760 N N . VAL A 1 94 ? -1.631 -7.046 4.300 1.00 87.00 94 VAL A N 1
ATOM 761 C CA . VAL A 1 94 ? -3.012 -7.388 4.683 1.00 87.00 94 VAL A CA 1
ATOM 762 C C . VAL A 1 94 ? -3.661 -6.230 5.433 1.00 87.00 94 VAL A C 1
ATOM 764 O O . VAL A 1 94 ? -4.770 -5.838 5.088 1.00 87.00 94 VAL A O 1
ATOM 767 N N . ARG A 1 95 ? -2.962 -5.617 6.392 1.00 86.62 95 ARG A N 1
ATOM 768 C CA . ARG A 1 95 ? -3.499 -4.476 7.139 1.00 86.62 95 ARG A CA 1
ATOM 769 C C . ARG A 1 95 ? -3.797 -3.280 6.237 1.00 86.62 95 ARG A C 1
ATOM 771 O O . ARG A 1 95 ? -4.817 -2.625 6.420 1.00 86.62 95 ARG A O 1
ATOM 778 N N . ALA A 1 96 ? -2.955 -3.017 5.240 1.00 86.06 96 ALA A N 1
ATOM 779 C CA . ALA A 1 96 ? -3.205 -1.969 4.252 1.00 86.06 96 ALA A CA 1
ATOM 780 C C . ALA A 1 96 ? -4.453 -2.245 3.389 1.00 86.06 96 ALA A C 1
ATOM 782 O O . ALA A 1 96 ? -5.163 -1.306 3.024 1.00 86.06 96 ALA A O 1
ATOM 783 N N . LEU A 1 97 ? -4.759 -3.516 3.105 1.00 83.56 97 LEU A N 1
ATOM 784 C CA . LEU A 1 97 ? -6.006 -3.924 2.444 1.00 83.56 97 LEU A CA 1
ATOM 785 C C . LEU A 1 97 ? -7.219 -3.802 3.380 1.00 83.56 97 LEU A C 1
ATOM 787 O O . LEU A 1 97 ? -8.268 -3.311 2.962 1.00 83.56 97 LEU A O 1
ATOM 791 N N . GLU A 1 98 ? -7.083 -4.197 4.649 1.00 84.19 98 GLU A N 1
ATOM 792 C CA . GLU A 1 98 ? -8.142 -4.071 5.664 1.00 84.19 98 GLU A CA 1
ATOM 793 C C . GLU A 1 98 ? -8.540 -2.611 5.895 1.00 84.19 98 GLU A C 1
ATOM 795 O O . GLU A 1 98 ? -9.727 -2.284 5.939 1.00 84.19 98 GLU A O 1
ATOM 800 N N . LEU A 1 99 ? -7.545 -1.726 5.978 1.00 83.31 99 LEU A N 1
ATOM 801 C CA . LEU A 1 99 ? -7.730 -0.284 6.136 1.00 83.31 99 LEU A CA 1
ATOM 802 C C . LEU A 1 99 ? -8.167 0.410 4.841 1.00 83.31 99 LEU A C 1
ATOM 804 O O . LEU A 1 99 ? -8.333 1.626 4.839 1.00 83.31 99 LEU A O 1
ATOM 808 N N . ARG A 1 100 ? -8.370 -0.344 3.748 1.00 80.06 100 ARG A N 1
ATOM 809 C CA . ARG A 1 100 ? -8.776 0.167 2.427 1.00 80.06 100 ARG A CA 1
ATOM 810 C C . ARG A 1 100 ? -7.807 1.193 1.831 1.00 80.06 100 ARG A C 1
ATOM 812 O O . ARG A 1 100 ? -8.189 1.926 0.926 1.00 80.06 100 ARG A O 1
ATOM 819 N N . ILE A 1 101 ? -6.558 1.219 2.296 1.00 82.19 101 ILE A N 1
ATOM 820 C CA . ILE A 1 101 ? -5.488 2.038 1.708 1.00 82.19 101 ILE A CA 1
ATOM 821 C C . ILE A 1 101 ? -5.166 1.486 0.317 1.00 82.19 101 ILE A C 1
ATOM 823 O O . ILE A 1 101 ? -5.123 2.222 -0.668 1.00 82.19 101 ILE A O 1
ATOM 827 N N . LEU A 1 102 ? -5.025 0.160 0.231 1.00 80.50 102 LEU A N 1
ATOM 828 C CA . LEU A 1 102 ? -4.911 -0.558 -1.031 1.00 80.50 102 LEU A CA 1
ATOM 829 C C . LEU A 1 102 ? -6.284 -1.022 -1.513 1.00 80.50 102 LEU A C 1
ATOM 831 O O . LEU A 1 102 ? -7.069 -1.597 -0.755 1.00 80.50 102 LEU A O 1
ATOM 835 N N . ASN A 1 103 ? -6.548 -0.821 -2.803 1.00 76.19 103 ASN A N 1
ATOM 836 C CA . ASN A 1 103 ? -7.739 -1.356 -3.442 1.00 76.19 103 ASN A CA 1
ATOM 837 C C . ASN A 1 103 ? -7.443 -2.739 -4.031 1.00 76.19 103 ASN A C 1
ATOM 839 O O . ASN A 1 103 ? -6.610 -2.865 -4.927 1.00 76.19 103 ASN A O 1
A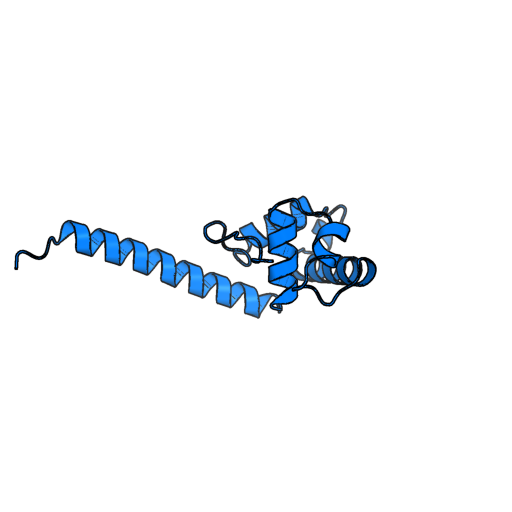TOM 843 N N . ILE A 1 104 ? -8.145 -3.766 -3.545 1.00 69.38 104 ILE A N 1
ATOM 844 C CA . ILE A 1 104 ? -7.933 -5.149 -3.990 1.00 69.38 104 ILE A CA 1
ATOM 845 C C . ILE A 1 104 ? -8.277 -5.346 -5.472 1.00 69.38 104 ILE A C 1
ATOM 847 O O . ILE A 1 104 ? -7.664 -6.167 -6.146 1.00 69.38 104 ILE A O 1
ATOM 851 N N . ASP A 1 105 ? -9.221 -4.553 -5.982 1.00 63.72 105 ASP A N 1
ATOM 852 C CA . ASP A 1 105 ? -9.669 -4.597 -7.374 1.00 63.72 105 ASP A CA 1
ATOM 853 C C . ASP A 1 105 ? -8.700 -3.885 -8.342 1.00 63.72 105 ASP A C 1
ATOM 855 O O . ASP A 1 105 ? -8.873 -3.995 -9.550 1.00 63.72 105 ASP A O 1
ATOM 859 N N . ASN A 1 106 ? -7.695 -3.156 -7.831 1.00 64.19 106 ASN A N 1
ATOM 860 C CA . ASN A 1 106 ? -6.759 -2.347 -8.628 1.00 64.19 106 ASN A CA 1
ATOM 861 C C . ASN A 1 106 ? -5.287 -2.565 -8.216 1.00 64.19 106 ASN A C 1
ATOM 863 O O . ASN A 1 106 ? -4.471 -1.639 -8.224 1.00 64.19 106 ASN A O 1
ATOM 867 N N . LEU A 1 107 ? -4.957 -3.792 -7.804 1.00 66.50 107 LEU A N 1
ATOM 868 C CA . LEU A 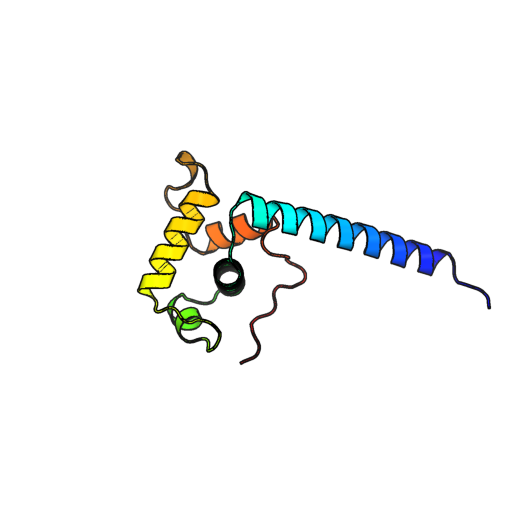1 107 ? -3.590 -4.241 -7.525 1.00 66.50 107 LEU A CA 1
ATOM 869 C C . LEU A 1 107 ? -2.852 -4.518 -8.842 1.00 66.50 107 LEU A C 1
ATOM 871 O O . LEU A 1 107 ? -2.633 -5.667 -9.213 1.00 66.50 107 LEU A O 1
ATOM 875 N N . GLU A 1 108 ? -2.475 -3.461 -9.553 1.00 64.75 108 GLU A N 1
ATOM 876 C CA . GLU A 1 108 ? -1.614 -3.570 -10.732 1.00 64.75 108 GLU A CA 1
ATOM 877 C C . GLU A 1 108 ? -0.171 -3.224 -10.357 1.00 64.75 108 GLU A C 1
ATOM 879 O O . GLU A 1 108 ? 0.086 -2.239 -9.653 1.00 64.75 108 GLU A O 1
ATOM 884 N N . ALA A 1 109 ? 0.766 -4.072 -10.790 1.00 62.59 109 ALA A N 1
ATOM 885 C CA . ALA A 1 109 ? 2.183 -3.737 -10.751 1.00 62.59 109 ALA A CA 1
ATOM 886 C C . ALA A 1 109 ? 2.421 -2.512 -11.638 1.00 62.59 109 ALA A C 1
ATOM 888 O O . ALA A 1 109 ? 1.701 -2.309 -12.613 1.00 62.59 109 ALA A O 1
ATOM 889 N N . ASP A 1 110 ? 3.411 -1.693 -11.297 1.00 62.66 110 ASP A N 1
ATOM 890 C CA . ASP A 1 110 ? 3.797 -0.620 -12.206 1.00 62.66 110 ASP A CA 1
ATOM 891 C C . ASP A 1 110 ? 4.305 -1.186 -13.533 1.00 62.66 110 ASP A C 1
ATOM 893 O O . ASP A 1 110 ? 5.126 -2.107 -13.535 1.00 62.66 110 ASP A O 1
ATOM 897 N N . ASP A 1 111 ? 3.828 -0.616 -14.643 1.00 54.16 111 ASP A N 1
ATOM 898 C CA . ASP A 1 111 ? 4.428 -0.815 -15.961 1.00 54.16 111 ASP A CA 1
ATOM 899 C C . ASP A 1 111 ? 5.899 -0.337 -15.929 1.00 54.16 111 ASP A C 1
ATOM 901 O O . ASP A 1 111 ? 6.214 0.731 -15.393 1.00 54.16 111 ASP A O 1
ATOM 905 N N . GLU A 1 112 ? 6.804 -1.170 -16.457 1.00 47.00 112 GLU A N 1
ATOM 906 C CA . GLU A 1 112 ? 8.274 -0.993 -16.473 1.00 47.00 112 GLU A CA 1
ATOM 907 C C . GLU A 1 112 ? 8.815 0.276 -17.167 1.00 47.00 112 GLU A C 1
ATOM 909 O O . GLU A 1 112 ? 8.212 0.776 -18.141 1.00 47.00 112 GLU A O 1
#

Radius of gyration: 17.34 Å; Cα contacts (8 Å, |Δi|>4): 80; chains: 1; bounding box: 53×22×49 Å

InterPro domains:
  IPR045976 Domain of unknown function DUF5932 [PF19355] (2-112)

Mean predicted aligned error: 8.37 Å

pLDDT: mean 80.52, std 8.36, range [47.0, 89.31]

Sequence (112 aa):
MVFNHPILEKIVERFKKSVLNDAKRQEAIISYDIDEYDERFLRHLALGYTKEMIANLKGMPFGVKSLEKRQNDLVGRLFSPDERVGVNATRLAVRALELRILNIDNLEADDE

Nearest PDB structures (foldseek):
  5hso-assembly1_D  TM=4.592E-01  e=1.734E+00  Mycobacterium tuberculosis H37Rv
  5hso-assembly1_C  TM=4.133E-01  e=7.351E+00  Mycobacterium tuberculosis H37Rv

Secondary structure (DSSP, 8-state):
----HHHHHHHHHHHHHHHHHHHHHHHHHHHTT--HHHHHHHHHHHTT--HHHHHTSTT----HHHHHHHHHHHHHHHS-TTTTTT--HHHHHHHHHHTTSS-GGG-PPPP-

Foldseek 3Di:
DPDPVVVVVVVVVVVVVVVVLVVLLVVLCVQLVQDPVNLLLLLVLCVVDDLCRSCPDPPHPDDSVRSVVSLLSLLVRQDDPVRSPPDDSNNSSVSCVVSSNDDPVPSDHDDD

Organism: NCBI:txid28113